Protein AF-A0A1H5ML49-F1 (afdb_monomer_lite)

Secondary structure (DSSP, 8-state):
-------HHHHHHHHHHHHHHHHHHHHHHHHHHHHHHHTS--HHHHHHHHHHHHHHHHHHHHHHHHHHH-GGGGG-S-----

Structure (mmCIF, N/CA/C/O backbone):
data_AF-A0A1H5ML49-F1
#
_entry.id   AF-A0A1H5ML49-F1
#
loop_
_atom_site.group_PDB
_atom_site.id
_atom_site.type_symbol
_atom_site.label_atom_id
_atom_site.label_alt_id
_atom_site.label_comp_id
_atom_site.label_asym_id
_atom_site.label_entity_id
_atom_site.label_seq_id
_atom_site.pdbx_PDB_ins_code
_atom_site.Cartn_x
_atom_site.Cartn_y
_atom_site.Cartn_z
_atom_site.occupancy
_atom_site.B_iso_or_equiv
_atom_site.auth_seq_id
_atom_site.auth_comp_id
_atom_site.auth_asym_id
_atom_site.auth_atom_id
_atom_site.pdbx_PDB_model_num
ATOM 1 N N . MET A 1 1 ? 27.198 0.427 -31.831 1.00 36.12 1 MET A N 1
ATOM 2 C CA . MET A 1 1 ? 26.789 0.390 -30.414 1.00 36.12 1 MET A CA 1
ATOM 3 C C . MET A 1 1 ? 25.376 0.926 -30.358 1.00 36.12 1 MET A C 1
ATOM 5 O O . MET A 1 1 ? 25.194 2.120 -30.544 1.00 36.12 1 MET A O 1
ATOM 9 N N . THR A 1 2 ? 24.380 0.055 -30.247 1.00 41.41 2 THR A N 1
ATOM 10 C CA . THR A 1 2 ? 23.006 0.482 -29.974 1.00 41.41 2 THR A CA 1
ATOM 11 C C . THR A 1 2 ? 22.980 1.011 -28.542 1.00 41.41 2 THR A C 1
ATOM 13 O O . THR A 1 2 ? 23.435 0.291 -27.650 1.00 41.41 2 THR A O 1
ATOM 16 N N . PRO A 1 3 ? 22.548 2.261 -28.302 1.00 49.19 3 PRO A N 1
ATOM 17 C CA . PRO A 1 3 ? 22.313 2.710 -26.942 1.00 49.19 3 PRO A CA 1
ATOM 18 C C . PRO A 1 3 ? 21.291 1.747 -26.350 1.00 49.19 3 PRO A C 1
ATOM 20 O O . PRO A 1 3 ? 20.294 1.434 -26.997 1.00 49.19 3 PRO A O 1
ATOM 23 N N . THR A 1 4 ? 21.599 1.199 -25.179 1.00 53.75 4 THR A N 1
ATOM 24 C CA . THR A 1 4 ? 20.652 0.420 -24.393 1.00 53.75 4 THR A CA 1
ATOM 25 C C . THR A 1 4 ? 19.417 1.289 -24.222 1.00 53.75 4 THR A C 1
ATOM 27 O O . THR A 1 4 ? 19.447 2.256 -23.463 1.00 53.75 4 THR A O 1
ATOM 30 N N . ASP A 1 5 ? 18.390 0.982 -25.006 1.00 48.84 5 ASP A N 1
ATOM 31 C CA . ASP A 1 5 ? 17.054 1.542 -24.926 1.00 48.84 5 ASP A CA 1
ATOM 32 C C . ASP A 1 5 ? 16.570 1.240 -23.506 1.00 48.84 5 ASP A C 1
ATOM 34 O O . ASP A 1 5 ? 16.176 0.124 -23.169 1.00 48.84 5 ASP A O 1
ATOM 38 N N . HIS A 1 6 ? 16.806 2.182 -22.594 1.00 55.19 6 HIS A N 1
ATOM 39 C CA . HIS A 1 6 ? 16.154 2.184 -21.300 1.00 55.19 6 HIS A CA 1
ATOM 40 C C . HIS A 1 6 ? 14.699 2.438 -21.628 1.00 55.19 6 HIS A C 1
ATOM 42 O O . HIS A 1 6 ? 14.313 3.586 -21.835 1.00 55.19 6 HIS A O 1
ATOM 48 N N . ASP A 1 7 ? 13.946 1.349 -21.748 1.00 62.22 7 ASP A N 1
ATOM 49 C CA . ASP A 1 7 ? 12.527 1.403 -22.020 1.00 62.22 7 ASP A CA 1
ATOM 50 C C . ASP A 1 7 ? 11.900 2.379 -20.997 1.00 62.22 7 ASP A C 1
ATOM 52 O O . ASP A 1 7 ? 11.992 2.153 -19.778 1.00 62.22 7 ASP A O 1
ATOM 56 N N . PRO A 1 8 ? 11.375 3.537 -21.443 1.00 64.06 8 PRO A N 1
ATOM 57 C CA . PRO A 1 8 ? 10.866 4.564 -20.538 1.00 64.06 8 PRO A CA 1
ATOM 58 C C . PRO A 1 8 ? 9.702 4.034 -19.690 1.00 64.06 8 PRO A C 1
ATOM 60 O O . PRO A 1 8 ? 9.488 4.511 -18.573 1.00 64.06 8 PRO A O 1
ATOM 63 N N . ASP A 1 9 ? 9.014 2.996 -20.172 1.00 77.50 9 ASP A N 1
ATOM 64 C CA . ASP A 1 9 ? 7.951 2.283 -19.474 1.00 77.50 9 ASP A CA 1
ATOM 65 C C . ASP A 1 9 ? 8.515 1.532 -18.254 1.00 77.50 9 ASP A C 1
ATOM 67 O O . ASP A 1 9 ? 7.933 1.584 -17.170 1.00 77.50 9 ASP A O 1
ATOM 71 N N . THR A 1 10 ? 9.711 0.935 -18.362 1.00 78.12 10 THR A N 1
ATOM 72 C CA . THR A 1 10 ? 10.408 0.308 -17.224 1.00 78.12 10 THR A CA 1
ATOM 73 C C . THR A 1 10 ? 10.842 1.338 -16.183 1.00 78.12 10 THR A C 1
ATOM 75 O O . THR A 1 10 ? 10.704 1.091 -14.981 1.00 78.12 10 THR A O 1
ATOM 78 N N . ALA A 1 11 ? 11.380 2.491 -16.593 1.00 81.25 11 ALA A N 1
ATOM 79 C CA . ALA A 1 11 ? 11.790 3.540 -15.654 1.00 81.25 11 ALA A CA 1
ATOM 80 C C . ALA A 1 11 ? 10.585 4.101 -14.878 1.00 81.25 11 ALA A C 1
ATOM 82 O O . ALA A 1 11 ? 10.637 4.246 -13.653 1.00 81.25 11 ALA A O 1
ATOM 83 N N . GLN A 1 12 ? 9.469 4.323 -15.572 1.00 85.00 12 GLN A N 1
ATOM 84 C CA . GLN A 1 12 ? 8.211 4.736 -14.960 1.00 85.00 12 GLN A CA 1
ATOM 85 C C . GLN A 1 12 ? 7.633 3.646 -14.046 1.00 85.00 12 GLN A C 1
ATOM 87 O O . GLN A 1 12 ? 7.185 3.940 -12.937 1.00 85.00 12 GLN A O 1
ATOM 92 N N . ALA A 1 13 ? 7.702 2.376 -14.453 1.00 85.44 13 ALA A N 1
ATOM 93 C CA . ALA A 1 13 ? 7.261 1.252 -13.634 1.00 85.44 13 ALA A CA 1
ATOM 94 C C . ALA A 1 13 ? 8.114 1.083 -12.362 1.00 85.44 13 ALA A C 1
ATOM 96 O O . ALA A 1 13 ? 7.587 0.695 -11.319 1.00 85.44 13 ALA A O 1
ATOM 97 N N . ARG A 1 14 ? 9.412 1.424 -12.402 1.00 85.38 14 ARG A N 1
ATOM 98 C CA . ARG A 1 14 ? 10.273 1.487 -11.205 1.00 85.38 14 ARG A CA 1
ATOM 99 C C . ARG A 1 14 ? 9.788 2.558 -10.235 1.00 85.38 14 ARG A C 1
ATOM 101 O O . ARG A 1 14 ? 9.500 2.211 -9.097 1.00 85.38 14 ARG A O 1
ATOM 108 N N . MET A 1 15 ? 9.611 3.791 -10.709 1.00 88.69 15 MET A N 1
ATOM 109 C CA . MET A 1 15 ? 9.106 4.895 -9.887 1.00 88.69 15 MET A CA 1
ATOM 110 C C . MET A 1 15 ? 7.737 4.567 -9.279 1.00 88.69 15 MET A C 1
ATOM 112 O O . MET A 1 15 ? 7.512 4.782 -8.092 1.00 88.69 15 MET A O 1
ATOM 116 N N . PHE A 1 16 ? 6.829 3.986 -10.068 1.00 89.12 16 PHE A N 1
ATOM 117 C CA . PHE A 1 16 ? 5.510 3.592 -9.580 1.00 89.12 16 PHE A CA 1
ATOM 118 C C . PHE A 1 16 ? 5.582 2.473 -8.528 1.00 89.12 16 PHE A C 1
ATOM 120 O O . PHE A 1 16 ? 4.823 2.482 -7.562 1.00 89.12 16 PHE A O 1
ATOM 127 N N . ARG A 1 17 ? 6.525 1.531 -8.667 1.00 88.81 17 ARG A N 1
ATOM 128 C CA . ARG A 1 17 ? 6.801 0.499 -7.657 1.00 88.81 17 ARG A CA 1
ATOM 129 C C . ARG A 1 17 ? 7.305 1.105 -6.348 1.00 88.81 17 ARG A C 1
ATOM 131 O O . ARG A 1 17 ? 6.875 0.641 -5.295 1.00 88.81 17 ARG A O 1
ATOM 138 N N . ASP A 1 18 ? 8.185 2.100 -6.407 1.00 90.38 18 ASP A N 1
ATOM 139 C CA . ASP A 1 18 ? 8.700 2.779 -5.211 1.00 90.38 18 ASP A CA 1
ATOM 140 C C . ASP A 1 18 ? 7.580 3.547 -4.491 1.00 90.38 18 ASP A C 1
ATOM 142 O O . ASP A 1 18 ? 7.365 3.330 -3.299 1.00 90.38 18 ASP A O 1
ATOM 146 N N . LEU A 1 19 ? 6.759 4.303 -5.231 1.00 91.81 19 LEU A N 1
ATOM 147 C CA . LEU A 1 19 ? 5.582 4.991 -4.682 1.00 91.81 19 LEU A CA 1
ATOM 148 C C . LEU A 1 19 ? 4.583 4.023 -4.027 1.00 91.81 19 LEU A C 1
ATOM 150 O O . LEU A 1 19 ? 4.086 4.283 -2.933 1.00 91.81 19 LEU A O 1
ATOM 154 N N . LEU A 1 20 ? 4.300 2.881 -4.666 1.00 90.81 20 LEU A N 1
ATOM 155 C CA . LEU A 1 20 ? 3.434 1.850 -4.083 1.00 90.81 20 LEU A CA 1
ATOM 156 C C . LEU A 1 20 ? 4.029 1.254 -2.800 1.00 90.81 20 LEU A C 1
ATOM 158 O O . LEU A 1 20 ? 3.281 0.923 -1.883 1.00 90.81 20 LEU A O 1
ATOM 162 N N . HIS A 1 21 ? 5.354 1.116 -2.714 1.00 90.50 21 HIS A N 1
ATOM 163 C CA . HIS A 1 21 ? 6.022 0.626 -1.508 1.00 90.50 21 HIS A CA 1
ATOM 164 C C . HIS A 1 21 ? 5.889 1.624 -0.352 1.00 90.50 21 HIS A C 1
ATOM 166 O O . HIS A 1 21 ? 5.571 1.232 0.776 1.00 90.50 21 HIS A O 1
ATOM 172 N N . GLU A 1 22 ? 6.101 2.912 -0.629 1.00 93.25 22 GLU A N 1
ATOM 173 C CA . GLU A 1 22 ? 5.905 3.983 0.349 1.00 93.25 22 GLU A CA 1
ATOM 174 C C . GLU A 1 22 ? 4.455 4.014 0.847 1.00 93.25 22 GLU A C 1
ATOM 176 O O . GLU A 1 22 ? 4.222 4.036 2.056 1.00 93.25 22 GLU A O 1
ATOM 181 N N . GLU A 1 23 ? 3.480 3.907 -0.059 1.00 93.00 23 GLU A N 1
ATOM 182 C CA . GLU A 1 23 ? 2.057 3.889 0.297 1.00 93.00 23 GLU A CA 1
ATOM 183 C C . GLU A 1 23 ? 1.684 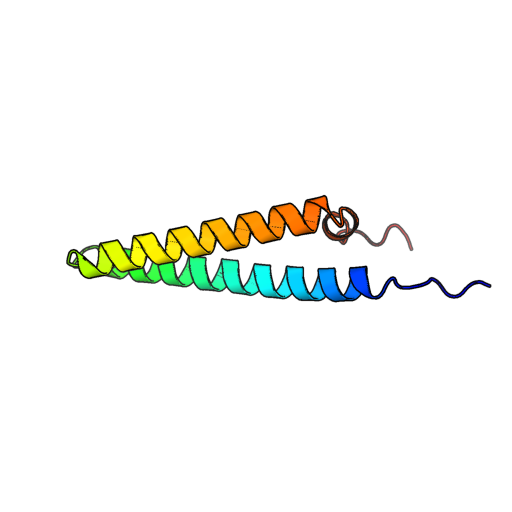2.655 1.136 1.00 93.00 23 GLU A C 1
ATOM 185 O O . GLU A 1 23 ? 1.011 2.777 2.157 1.00 93.00 23 GLU A O 1
ATOM 190 N N . ILE A 1 24 ? 2.174 1.460 0.783 1.00 92.50 24 ILE A N 1
ATOM 191 C CA . ILE A 1 24 ? 1.984 0.238 1.589 1.00 92.50 24 ILE A CA 1
ATOM 192 C C . ILE A 1 24 ? 2.539 0.431 3.005 1.00 92.50 24 ILE A C 1
ATOM 194 O O . ILE A 1 24 ? 1.891 0.058 3.987 1.00 92.50 24 ILE A O 1
ATOM 198 N N . THR A 1 25 ? 3.720 1.037 3.122 1.00 93.50 25 THR A N 1
ATOM 199 C CA . THR A 1 25 ? 4.367 1.310 4.412 1.00 93.50 25 THR A CA 1
ATOM 200 C C . THR A 1 25 ? 3.548 2.304 5.235 1.00 93.50 25 THR A C 1
ATOM 202 O O . THR A 1 25 ? 3.263 2.058 6.410 1.00 93.50 25 THR A O 1
ATOM 205 N N . ALA A 1 26 ? 3.096 3.393 4.610 1.00 93.12 26 ALA A N 1
ATOM 206 C CA . ALA A 1 26 ? 2.272 4.411 5.249 1.00 93.12 26 ALA A CA 1
ATOM 207 C C . ALA A 1 26 ? 0.916 3.849 5.707 1.00 93.12 26 ALA A C 1
ATOM 209 O O . ALA A 1 26 ? 0.501 4.077 6.847 1.00 93.12 26 ALA A O 1
ATOM 210 N N . LEU A 1 27 ? 0.238 3.072 4.858 1.00 91.75 27 LEU A N 1
ATOM 211 C CA . LEU A 1 27 ? -1.025 2.410 5.187 1.00 91.75 27 LEU A CA 1
ATOM 212 C C . LEU A 1 27 ? -0.854 1.396 6.319 1.00 91.75 27 LEU A C 1
ATOM 214 O O . LEU A 1 27 ? -1.682 1.359 7.228 1.00 91.75 27 LEU A O 1
ATOM 218 N N . THR A 1 28 ? 0.230 0.619 6.311 1.00 91.31 28 THR A N 1
ATOM 219 C CA . THR A 1 28 ? 0.540 -0.332 7.388 1.00 91.31 28 THR A CA 1
ATOM 220 C C . THR A 1 28 ? 0.716 0.396 8.720 1.00 91.31 28 THR A C 1
ATOM 222 O O . THR A 1 28 ? 0.024 0.073 9.684 1.00 91.31 28 THR A O 1
ATOM 225 N N . SER A 1 29 ? 1.531 1.455 8.749 1.00 91.62 29 SER A N 1
ATOM 226 C CA . SER A 1 29 ? 1.748 2.280 9.945 1.00 91.62 29 SER A CA 1
ATOM 227 C C . SER A 1 29 ? 0.452 2.925 10.460 1.00 91.62 29 SER A C 1
ATOM 229 O O . SER A 1 29 ? 0.172 2.925 11.664 1.00 91.62 29 SER A O 1
ATOM 231 N N . ARG A 1 30 ? -0.405 3.416 9.553 1.00 88.75 30 ARG A N 1
ATOM 232 C CA . ARG A 1 30 ? -1.733 3.952 9.897 1.00 88.75 30 ARG A CA 1
ATOM 233 C C . ARG A 1 30 ? -2.651 2.887 10.491 1.00 88.75 30 ARG A C 1
ATOM 235 O O . ARG A 1 30 ? -3.359 3.179 11.450 1.00 88.75 30 ARG A O 1
ATOM 242 N N . ILE A 1 31 ? -2.634 1.659 9.970 1.00 88.00 31 ILE A N 1
ATOM 243 C CA . ILE A 1 31 ? -3.423 0.542 10.514 1.00 88.00 31 ILE A CA 1
ATOM 244 C C . ILE A 1 31 ? -2.930 0.155 11.908 1.00 88.00 31 ILE A C 1
ATOM 246 O O . ILE A 1 31 ? -3.754 -0.117 12.779 1.00 88.00 31 ILE A O 1
ATOM 250 N N . GLU A 1 32 ? -1.618 0.116 12.134 1.00 87.12 32 GLU A N 1
ATOM 251 C CA . GLU A 1 32 ? -1.044 -0.180 13.451 1.00 87.12 32 GLU A CA 1
ATOM 252 C C . GLU A 1 32 ? -1.391 0.905 14.473 1.00 87.12 32 GLU A C 1
ATOM 254 O O . GLU A 1 32 ? -1.834 0.594 15.579 1.00 87.12 32 GLU A O 1
ATOM 259 N N . THR A 1 33 ? -1.299 2.174 14.070 1.00 85.19 33 THR A N 1
ATOM 260 C CA . THR A 1 33 ? -1.697 3.319 14.901 1.00 85.19 33 THR A CA 1
ATOM 261 C C . THR A 1 33 ? -3.187 3.271 15.237 1.00 85.19 33 THR A C 1
ATOM 263 O O . THR A 1 33 ? -3.561 3.430 16.398 1.00 85.19 33 THR A O 1
ATOM 266 N N . ALA A 1 34 ? -4.034 2.998 14.238 1.00 80.38 34 ALA A N 1
ATOM 267 C CA . ALA A 1 34 ? -5.471 2.847 14.432 1.00 80.38 34 ALA A CA 1
ATOM 268 C C . ALA A 1 34 ? -5.768 1.695 15.400 1.00 80.38 34 ALA A C 1
ATOM 270 O O . ALA A 1 34 ? -6.458 1.917 16.384 1.00 80.38 34 ALA A O 1
ATOM 271 N N . ARG A 1 35 ? -5.152 0.513 15.220 1.00 74.00 35 ARG A N 1
ATOM 272 C CA . ARG A 1 35 ? -5.294 -0.630 16.148 1.00 74.00 35 ARG A CA 1
ATOM 273 C C . ARG A 1 35 ? -4.910 -0.285 17.586 1.00 74.00 35 ARG A C 1
ATOM 275 O O . ARG A 1 35 ? -5.564 -0.772 18.503 1.00 74.00 35 ARG A O 1
ATOM 282 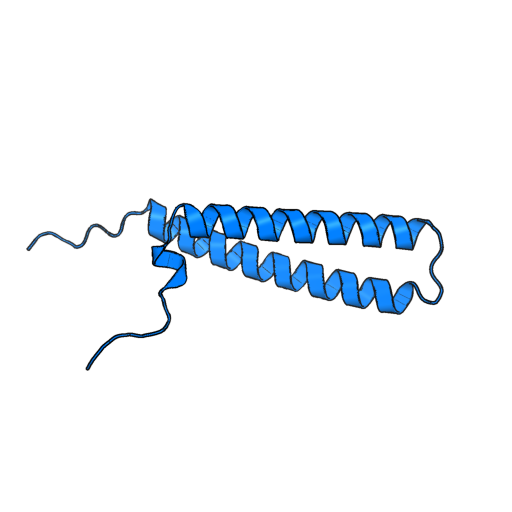N N . GLY A 1 36 ? -3.877 0.536 17.782 1.00 71.06 36 GLY A N 1
ATOM 283 C CA . GLY A 1 36 ? -3.483 1.030 19.103 1.00 71.06 36 GLY A CA 1
ATOM 284 C C . GLY A 1 36 ? -4.529 1.947 19.753 1.00 71.06 36 GLY A C 1
ATOM 285 O O . GLY A 1 36 ? -4.603 2.010 20.976 1.00 71.06 36 GLY A O 1
ATOM 286 N N . HIS A 1 37 ? -5.362 2.620 18.953 1.00 63.38 37 HIS A N 1
ATOM 287 C CA . HIS A 1 37 ? -6.491 3.444 19.403 1.00 63.38 37 HIS A CA 1
ATOM 288 C C . HIS A 1 37 ? -7.809 2.653 19.533 1.00 63.38 37 HIS A C 1
ATOM 290 O O . HIS A 1 37 ? -8.650 2.993 20.371 1.00 63.38 37 HIS A O 1
ATOM 296 N N . THR A 1 38 ? -7.986 1.571 18.762 1.00 57.62 38 THR A N 1
ATOM 297 C CA . THR A 1 38 ? -9.223 0.769 18.730 1.00 57.62 38 THR A CA 1
ATOM 298 C C . THR A 1 38 ? -9.497 0.007 20.029 1.00 57.62 38 THR A C 1
ATOM 300 O O . THR A 1 38 ? -10.643 -0.369 20.261 1.00 57.62 38 THR A O 1
ATOM 303 N N . ASP A 1 39 ? -8.509 -0.174 20.915 1.00 57.06 39 ASP A N 1
ATOM 304 C CA . ASP A 1 39 ? -8.731 -0.739 22.262 1.00 57.06 39 ASP A CA 1
ATOM 305 C C . ASP A 1 39 ? -9.752 0.089 23.081 1.00 57.06 39 ASP A C 1
ATOM 307 O O . ASP A 1 39 ? -10.423 -0.432 23.969 1.00 57.06 39 ASP A O 1
ATOM 311 N N . ARG A 1 40 ? -9.972 1.364 22.707 1.00 60.91 40 ARG A N 1
ATOM 312 C CA . ARG A 1 40 ? -11.057 2.230 23.216 1.00 60.91 40 ARG A CA 1
ATOM 313 C C . ARG A 1 40 ? -12.055 2.708 22.145 1.00 60.91 40 ARG A C 1
ATOM 315 O O . ARG A 1 40 ? -12.953 3.483 22.467 1.00 60.91 40 ARG A O 1
ATOM 322 N N . GLY A 1 41 ? -11.893 2.303 20.885 1.00 59.84 41 GLY A N 1
ATOM 323 C CA . GLY A 1 41 ? -12.553 2.911 19.722 1.00 59.84 41 GLY A CA 1
ATOM 324 C C . GLY A 1 41 ? -13.957 2.371 19.422 1.00 59.84 41 GLY A C 1
ATOM 325 O O . GLY A 1 41 ? -14.197 1.163 19.422 1.00 59.84 41 GLY A O 1
ATOM 326 N N . GLY A 1 42 ? -14.889 3.283 19.132 1.00 70.56 42 GLY A N 1
ATOM 327 C CA . GLY A 1 42 ? -16.257 2.981 18.700 1.00 70.56 42 GLY A CA 1
ATOM 328 C C . GLY A 1 42 ? -16.358 2.419 17.266 1.00 70.56 42 GLY A C 1
ATOM 329 O O . GLY A 1 42 ? -15.347 2.152 16.615 1.00 70.56 42 GLY A O 1
ATOM 330 N N . PRO A 1 43 ? -17.581 2.230 16.733 1.00 75.81 43 PRO A N 1
ATOM 331 C CA . PRO A 1 43 ? -17.814 1.651 15.401 1.00 75.81 43 PRO A CA 1
ATOM 332 C C . PRO A 1 43 ? -17.144 2.425 14.251 1.00 75.81 43 PRO A C 1
ATOM 334 O O . PRO A 1 43 ? -16.765 1.815 13.253 1.00 75.81 43 PRO A O 1
ATOM 337 N N . GLU A 1 44 ? -16.932 3.732 14.407 1.00 77.38 44 GLU A N 1
ATOM 338 C CA . GLU A 1 44 ? -16.247 4.591 13.429 1.00 77.38 44 GLU A CA 1
ATOM 339 C C . GLU A 1 44 ? -14.765 4.215 13.252 1.00 77.38 44 GLU A C 1
ATOM 341 O O . GLU A 1 44 ? -14.257 4.190 12.131 1.00 77.38 44 GLU A O 1
ATOM 346 N N . ASP A 1 45 ? -14.086 3.819 14.334 1.00 77.38 45 ASP A N 1
ATOM 347 C CA . ASP A 1 45 ? -12.682 3.385 14.296 1.00 77.38 45 ASP A CA 1
ATOM 348 C C . ASP A 1 45 ? -12.539 2.024 13.590 1.00 77.38 45 ASP A C 1
ATOM 350 O O . ASP A 1 45 ? -11.597 1.776 12.832 1.00 77.38 45 ASP A O 1
ATOM 354 N N . ARG A 1 46 ? -13.549 1.154 13.745 1.00 78.69 46 ARG A N 1
ATOM 355 C CA . ARG A 1 46 ? -13.634 -0.115 13.004 1.00 78.69 46 ARG A CA 1
ATOM 356 C C . ARG A 1 46 ? -13.860 0.105 11.512 1.00 78.69 46 ARG A C 1
ATOM 358 O O . ARG A 1 46 ? -13.233 -0.592 10.713 1.00 78.69 46 ARG A O 1
ATOM 365 N N . GLU A 1 47 ? -14.719 1.051 11.131 1.00 85.19 47 GLU A N 1
ATOM 366 C CA . GLU A 1 47 ? -14.943 1.397 9.721 1.00 85.19 47 GLU A CA 1
ATOM 367 C C . GLU A 1 47 ? -13.666 1.964 9.086 1.00 85.19 47 GLU A C 1
ATOM 369 O O . GLU A 1 47 ? -13.260 1.517 8.009 1.00 85.19 47 GLU A O 1
ATOM 374 N N . LEU A 1 48 ? -12.981 2.879 9.778 1.00 85.38 48 LEU A N 1
ATOM 375 C CA . LEU A 1 48 ? -11.697 3.419 9.333 1.00 85.38 48 LEU A CA 1
ATOM 376 C C . LEU A 1 48 ? -10.650 2.308 9.171 1.00 85.38 48 LEU A C 1
ATOM 378 O O . LEU A 1 48 ? -10.004 2.201 8.127 1.00 85.38 48 LEU A O 1
ATOM 382 N N . GLY A 1 49 ? -10.530 1.422 10.160 1.00 86.56 49 GLY A N 1
ATOM 383 C CA . GLY A 1 49 ? -9.622 0.282 10.097 1.00 86.56 49 GLY A CA 1
ATOM 384 C C . GLY A 1 49 ? -9.954 -0.708 8.974 1.00 86.56 49 GLY A C 1
ATOM 385 O O . GLY A 1 49 ? -9.044 -1.347 8.442 1.00 86.56 49 GLY A O 1
ATOM 386 N N . ALA A 1 50 ? -11.226 -0.876 8.606 1.00 87.94 50 ALA A N 1
ATOM 387 C CA . ALA A 1 50 ? -11.626 -1.704 7.468 1.00 87.94 50 ALA A CA 1
ATOM 388 C C . ALA A 1 50 ? -11.264 -1.034 6.134 1.00 87.94 50 ALA A C 1
ATOM 390 O O . ALA A 1 50 ? -10.692 -1.690 5.261 1.00 87.94 50 ALA A O 1
ATOM 391 N N . ARG A 1 51 ? -11.508 0.279 6.005 1.00 89.94 51 ARG A N 1
ATOM 392 C CA . ARG A 1 51 ? -11.125 1.064 4.820 1.00 89.94 51 ARG A CA 1
ATOM 393 C C . ARG A 1 51 ? -9.620 1.026 4.568 1.00 89.94 51 ARG A C 1
ATOM 395 O O . ARG A 1 51 ? -9.208 0.698 3.460 1.00 89.94 51 ARG A O 1
ATOM 402 N N . LEU A 1 52 ? -8.807 1.278 5.595 1.00 90.75 52 LEU A N 1
ATOM 403 C CA . LEU A 1 52 ? -7.344 1.265 5.474 1.00 90.75 52 LEU A CA 1
ATOM 404 C C . LEU A 1 52 ? -6.814 -0.113 5.054 1.00 90.75 52 LEU A C 1
ATOM 406 O O . LEU A 1 52 ? -5.948 -0.209 4.189 1.00 90.75 52 LEU A O 1
ATOM 410 N N . ARG A 1 53 ? -7.366 -1.199 5.616 1.00 90.38 53 ARG A N 1
ATOM 411 C CA . ARG A 1 53 ? -7.021 -2.570 5.198 1.00 90.38 53 ARG A CA 1
ATOM 412 C C . ARG A 1 53 ? -7.420 -2.848 3.746 1.00 90.38 53 ARG A C 1
ATOM 414 O O . ARG A 1 53 ? -6.681 -3.534 3.047 1.00 90.38 53 ARG A O 1
ATOM 421 N N . GLY A 1 54 ? -8.558 -2.317 3.293 1.00 93.69 54 GLY A N 1
ATOM 422 C CA . GLY A 1 54 ? -8.986 -2.396 1.895 1.00 93.69 54 GLY A CA 1
ATOM 423 C C . GLY A 1 54 ? -8.013 -1.692 0.948 1.00 93.69 54 GLY A C 1
ATOM 424 O O . GLY A 1 54 ? -7.578 -2.291 -0.032 1.00 93.69 54 GLY A O 1
ATOM 425 N N . GLN A 1 55 ? -7.600 -0.468 1.287 1.00 93.19 55 GLN A N 1
ATOM 426 C CA . GLN A 1 55 ? -6.596 0.284 0.522 1.00 93.19 55 GLN A CA 1
ATOM 427 C C . GLN A 1 55 ? -5.243 -0.435 0.487 1.00 93.19 55 GLN A C 1
ATOM 429 O O . GLN A 1 55 ? -4.615 -0.519 -0.565 1.00 93.19 55 GLN A O 1
ATOM 434 N N . LEU A 1 56 ? -4.816 -1.022 1.610 1.00 92.81 56 LEU A N 1
ATOM 435 C CA . LEU A 1 56 ? -3.582 -1.807 1.670 1.00 92.81 56 LEU A CA 1
ATOM 436 C C . LEU A 1 56 ? -3.646 -3.031 0.742 1.00 92.81 56 LEU A C 1
ATOM 438 O O . LEU A 1 56 ? -2.690 -3.321 0.022 1.00 92.81 56 LEU A O 1
ATOM 442 N N . ALA A 1 57 ? -4.779 -3.739 0.727 1.00 93.12 57 ALA A N 1
ATOM 443 C CA . ALA A 1 57 ? -4.983 -4.873 -0.169 1.00 93.12 57 ALA A CA 1
ATOM 444 C C . ALA A 1 57 ? -4.946 -4.448 -1.647 1.00 93.12 57 ALA A C 1
ATOM 446 O O . ALA A 1 57 ? -4.333 -5.136 -2.464 1.00 93.12 57 ALA A O 1
ATOM 447 N N . GLU A 1 58 ? -5.549 -3.309 -1.989 1.00 94.12 58 GLU A N 1
ATOM 448 C CA . GLU A 1 58 ? -5.506 -2.750 -3.343 1.00 94.12 58 GLU A CA 1
ATOM 449 C C . GLU A 1 58 ? -4.078 -2.373 -3.761 1.00 94.12 58 GLU A C 1
ATOM 451 O O . GLU A 1 58 ? -3.628 -2.772 -4.837 1.00 94.12 58 GLU A O 1
ATOM 456 N N . ALA A 1 59 ? -3.321 -1.702 -2.888 1.00 91.81 59 ALA A N 1
ATOM 457 C CA . ALA A 1 59 ? -1.925 -1.353 -3.147 1.00 91.81 59 ALA A CA 1
ATOM 458 C C . ALA A 1 59 ? -1.060 -2.605 -3.392 1.00 91.81 59 ALA A C 1
ATOM 460 O O . ALA A 1 59 ? -0.291 -2.656 -4.356 1.00 91.81 59 ALA A O 1
ATOM 461 N N . HIS A 1 60 ? -1.249 -3.669 -2.601 1.00 90.94 60 HIS A N 1
ATOM 462 C CA . HIS A 1 60 ? -0.591 -4.956 -2.845 1.00 90.94 60 HIS A CA 1
ATOM 463 C C . HIS A 1 60 ? -1.001 -5.596 -4.177 1.00 90.94 60 HIS A C 1
ATOM 465 O O . HIS A 1 60 ? -0.148 -6.152 -4.873 1.00 90.94 60 HIS A O 1
ATOM 471 N N . GLN A 1 61 ? -2.275 -5.516 -4.571 1.00 93.56 61 GLN A N 1
ATOM 472 C CA . GLN A 1 61 ? -2.728 -6.022 -5.870 1.00 93.56 61 GLN A CA 1
ATOM 473 C C . GLN A 1 61 ? -2.115 -5.245 -7.036 1.00 93.56 61 GLN A C 1
ATOM 475 O O . GLN A 1 61 ? -1.702 -5.855 -8.025 1.00 93.56 61 GLN A O 1
ATOM 480 N N . LEU A 1 62 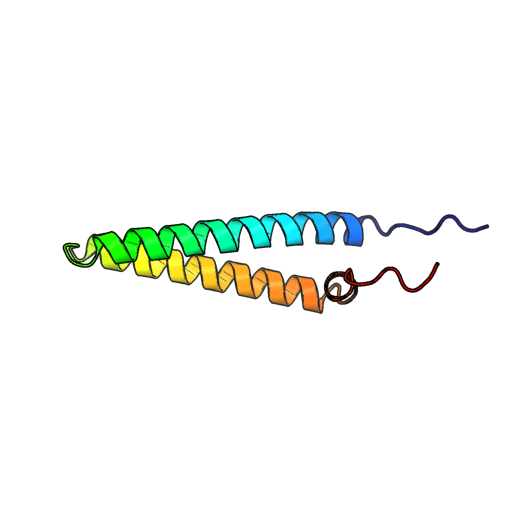? -2.021 -3.918 -6.930 1.00 91.12 62 LEU A N 1
ATOM 481 C CA . LEU A 1 62 ? -1.358 -3.081 -7.929 1.00 91.12 62 LEU A CA 1
ATOM 482 C C . LEU A 1 62 ? 0.122 -3.445 -8.049 1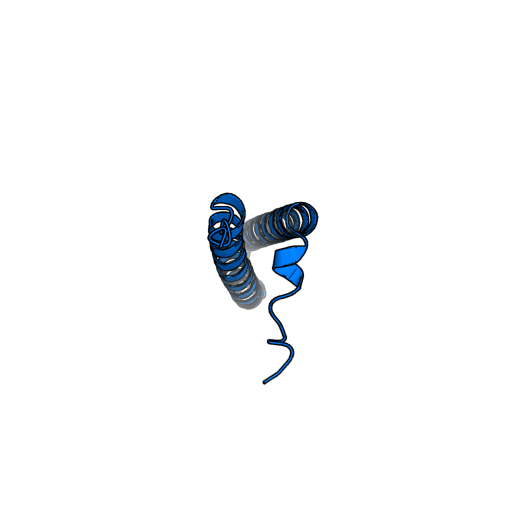.00 91.12 62 LEU A C 1
ATOM 484 O O . LEU A 1 62 ? 0.617 -3.646 -9.156 1.00 91.12 62 LEU A O 1
ATOM 488 N N . MET A 1 63 ? 0.801 -3.639 -6.920 1.00 88.62 63 MET A N 1
ATOM 489 C CA . MET A 1 63 ? 2.200 -4.057 -6.884 1.00 88.62 63 MET A CA 1
ATOM 490 C C . MET A 1 63 ? 2.400 -5.465 -7.484 1.00 88.62 63 MET A C 1
ATOM 492 O O . MET A 1 63 ? 3.351 -5.700 -8.234 1.00 88.62 63 MET A O 1
ATOM 496 N N . ALA A 1 64 ? 1.472 -6.395 -7.240 1.00 89.44 64 ALA A N 1
ATOM 497 C CA . ALA A 1 64 ? 1.475 -7.724 -7.855 1.00 89.44 64 ALA A CA 1
ATOM 498 C C . ALA A 1 64 ? 1.266 -7.658 -9.379 1.00 89.44 64 ALA A C 1
ATOM 500 O O . ALA A 1 64 ? 1.981 -8.317 -10.131 1.00 89.44 64 ALA A O 1
ATOM 501 N N . ARG A 1 65 ? 0.334 -6.825 -9.858 1.00 90.00 65 ARG A N 1
ATOM 502 C CA . ARG A 1 65 ? 0.111 -6.607 -11.299 1.00 90.00 65 ARG A CA 1
ATOM 503 C C . ARG A 1 65 ? 1.322 -5.963 -11.967 1.00 90.00 65 ARG A C 1
ATOM 505 O O . ARG A 1 65 ? 1.722 -6.390 -13.046 1.00 90.00 65 ARG A O 1
ATOM 512 N N . LEU A 1 66 ? 1.927 -4.977 -11.310 1.00 87.31 66 LEU A N 1
ATOM 513 C CA . LEU A 1 66 ? 3.111 -4.281 -11.798 1.00 87.31 66 LEU A CA 1
ATOM 514 C C . LEU A 1 66 ? 4.307 -5.233 -11.914 1.00 87.31 66 LEU A C 1
ATOM 516 O O . LEU A 1 66 ? 4.970 -5.270 -12.942 1.00 87.31 66 LEU A O 1
ATOM 520 N N . THR A 1 67 ? 4.542 -6.066 -10.901 1.00 85.25 67 THR A N 1
ATOM 521 C CA . THR A 1 67 ? 5.625 -7.065 -10.928 1.00 85.25 67 THR A CA 1
ATOM 522 C C . THR A 1 67 ? 5.355 -8.240 -11.868 1.00 85.25 67 THR A C 1
ATOM 524 O O . THR A 1 67 ? 6.306 -8.847 -12.356 1.00 85.25 67 THR A O 1
ATOM 527 N N . ALA A 1 68 ? 4.089 -8.560 -12.155 1.00 87.25 68 ALA A N 1
ATOM 528 C CA . ALA A 1 68 ? 3.722 -9.529 -13.186 1.00 87.25 68 ALA A CA 1
ATOM 529 C C . ALA A 1 68 ? 3.945 -8.976 -14.602 1.00 87.25 68 ALA A C 1
ATOM 531 O O . ALA A 1 68 ? 4.393 -9.712 -15.478 1.00 87.25 68 ALA A O 1
ATOM 532 N N . ARG A 1 69 ? 3.656 -7.685 -14.819 1.00 86.88 69 ARG A N 1
ATOM 533 C CA . ARG A 1 69 ? 3.868 -7.009 -16.105 1.00 86.88 69 ARG A CA 1
ATOM 534 C C . ARG A 1 69 ? 5.345 -6.715 -16.375 1.00 86.88 69 ARG A C 1
ATOM 536 O O . ARG A 1 69 ? 5.780 -6.874 -17.507 1.00 86.88 69 ARG A O 1
ATOM 543 N N . TYR A 1 70 ? 6.103 -6.355 -15.341 1.00 84.56 70 TYR A N 1
ATOM 544 C CA . TYR A 1 70 ? 7.535 -6.061 -15.426 1.00 84.56 70 TYR A CA 1
ATOM 545 C 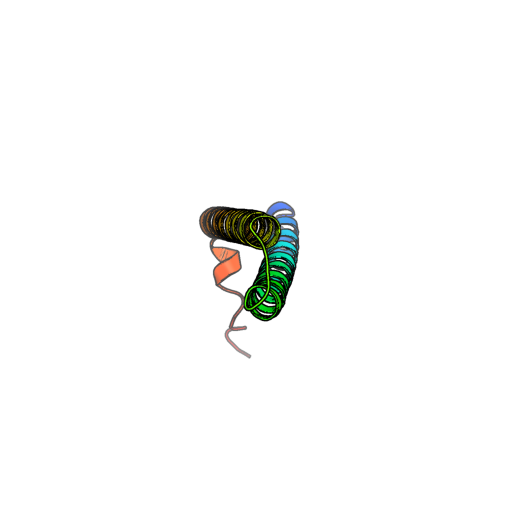C . TYR A 1 70 ? 8.311 -6.955 -14.445 1.00 84.56 70 TYR A C 1
ATOM 547 O O . TYR A 1 70 ? 8.673 -6.527 -13.341 1.00 84.56 70 TYR A O 1
ATOM 555 N N . PRO A 1 71 ? 8.581 -8.221 -14.811 1.00 80.81 71 PRO A N 1
ATOM 556 C CA . PRO A 1 71 ? 9.296 -9.160 -13.945 1.00 80.81 71 PRO A CA 1
ATOM 557 C C . PRO A 1 71 ? 10.728 -8.702 -13.631 1.00 80.81 71 PRO A C 1
ATOM 559 O O . PRO A 1 71 ? 11.261 -9.030 -12.573 1.00 80.81 71 PRO A O 1
ATOM 562 N N . GLU A 1 72 ? 11.324 -7.879 -14.494 1.00 80.56 72 GLU A N 1
ATOM 563 C CA . GLU A 1 72 ? 12.610 -7.204 -14.287 1.00 80.56 72 GLU A CA 1
ATOM 564 C C . GLU A 1 72 ? 12.659 -6.322 -13.028 1.00 80.56 72 GLU A C 1
ATOM 566 O O . GLU A 1 72 ? 13.721 -6.148 -12.427 1.00 80.56 72 GLU A O 1
ATOM 571 N N . LEU A 1 73 ? 11.509 -5.831 -12.552 1.00 76.69 73 LEU A N 1
ATOM 572 C CA . LEU A 1 73 ? 11.429 -5.075 -11.300 1.00 76.69 73 LEU A CA 1
ATOM 573 C C . LEU A 1 73 ? 11.688 -5.952 -10.071 1.00 76.69 73 LEU A C 1
ATOM 575 O O . LEU A 1 73 ? 12.104 -5.433 -9.034 1.00 76.69 73 LEU A O 1
ATOM 579 N N . ARG A 1 74 ? 11.486 -7.273 -10.177 1.00 72.06 74 ARG A N 1
ATOM 580 C CA . ARG A 1 74 ? 11.726 -8.236 -9.089 1.00 72.06 74 ARG A CA 1
ATOM 581 C C . ARG A 1 74 ? 13.224 -8.479 -8.847 1.00 72.06 74 ARG A C 1
ATOM 583 O O . ARG A 1 74 ? 13.578 -9.029 -7.811 1.00 72.06 74 ARG A O 1
ATOM 590 N N . GLY A 1 75 ? 14.087 -8.093 -9.794 1.00 60.22 75 GLY A N 1
ATOM 591 C CA . GLY A 1 75 ? 15.473 -8.563 -9.899 1.00 60.22 75 GLY A CA 1
ATOM 592 C C . GLY A 1 75 ? 16.588 -7.582 -9.520 1.00 60.22 75 GLY A C 1
ATOM 593 O O . GLY A 1 75 ? 17.753 -7.940 -9.654 1.00 60.22 75 GLY A O 1
ATOM 594 N N . THR A 1 76 ? 16.316 -6.368 -9.031 1.00 55.25 76 THR A N 1
ATOM 595 C CA . THR A 1 76 ? 17.388 -5.404 -8.685 1.00 55.25 76 THR A CA 1
ATOM 596 C C . THR A 1 76 ? 18.009 -5.652 -7.306 1.00 55.25 76 THR A C 1
ATOM 598 O O . THR A 1 76 ? 18.214 -4.733 -6.521 1.00 55.25 76 THR A O 1
ATOM 601 N N . SER A 1 77 ? 18.326 -6.907 -7.002 1.00 50.12 77 SER A N 1
ATOM 602 C CA . SER A 1 77 ? 19.256 -7.292 -5.940 1.00 50.12 77 SER A CA 1
ATOM 603 C C . SER A 1 77 ? 20.277 -8.241 -6.547 1.00 50.12 77 SER A C 1
ATOM 605 O O . SER A 1 77 ? 20.112 -9.453 -6.464 1.00 50.12 77 SER A O 1
ATOM 607 N N . ARG A 1 78 ? 21.275 -7.654 -7.222 1.00 47.41 78 ARG A N 1
ATOM 608 C CA . ARG A 1 78 ? 22.668 -8.110 -7.395 1.00 47.41 78 ARG A CA 1
ATOM 609 C C . ARG A 1 78 ? 23.225 -7.483 -8.679 1.00 47.41 78 ARG A C 1
ATOM 611 O O . ARG A 1 78 ? 22.882 -7.954 -9.762 1.00 47.41 78 ARG A O 1
ATOM 618 N N . PRO A 1 79 ? 24.111 -6.472 -8.613 1.00 46.09 79 PRO A N 1
ATOM 619 C CA . PRO A 1 79 ? 25.094 -6.342 -9.675 1.00 46.09 79 PRO A CA 1
ATOM 620 C C . PRO A 1 79 ? 25.919 -7.632 -9.642 1.00 46.09 79 PRO A C 1
ATOM 622 O O . PRO A 1 79 ? 26.665 -7.906 -8.701 1.00 46.09 79 PRO A O 1
ATOM 625 N N . ALA A 1 80 ? 25.670 -8.507 -10.610 1.00 53.28 80 ALA A N 1
ATOM 626 C CA . ALA A 1 80 ? 26.53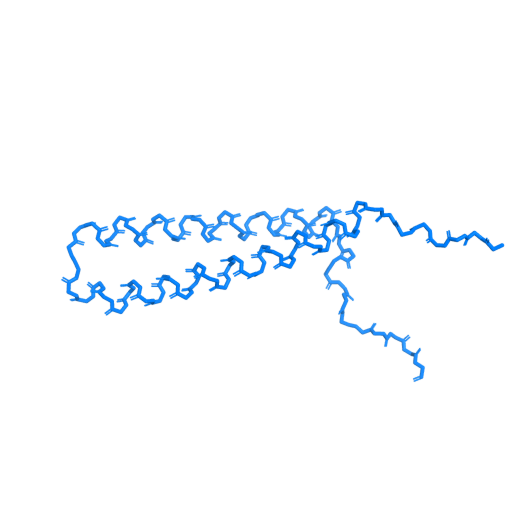8 -9.633 -10.870 1.00 53.28 80 ALA A CA 1
ATOM 627 C C . ALA A 1 80 ? 27.853 -9.067 -11.414 1.00 53.28 80 ALA A C 1
ATOM 629 O O . ALA A 1 80 ? 27.881 -8.559 -12.528 1.00 53.28 80 ALA A O 1
ATOM 630 N N . GLY A 1 81 ? 28.908 -9.159 -10.607 1.00 53.44 81 GLY A N 1
ATOM 631 C CA . GLY A 1 81 ? 30.293 -9.085 -11.058 1.00 53.44 81 GLY A CA 1
ATOM 632 C C . GLY A 1 81 ? 30.833 -7.684 -11.334 1.00 53.44 81 GLY A C 1
ATOM 633 O O . GLY A 1 81 ? 30.606 -7.113 -12.397 1.00 53.44 81 GLY A O 1
ATOM 634 N N . GLN A 1 82 ? 31.687 -7.216 -10.428 1.00 40.38 82 GLN A N 1
ATOM 635 C CA . GLN A 1 82 ? 33.053 -6.877 -10.817 1.00 40.38 82 GLN A CA 1
ATOM 636 C C . GLN A 1 82 ? 34.005 -7.268 -9.689 1.00 40.38 82 GLN A C 1
ATOM 638 O O . GLN A 1 82 ? 33.613 -7.070 -8.517 1.00 40.38 82 GLN A O 1
#

pLDDT: mean 77.96, std 16.02, range [36.12, 94.12]

Radius of gyration: 18.17 Å; chains: 1; bounding box: 51×15×54 Å

Sequence (82 aa):
MTPTDHDPDTAQARMFRDLLHEEITALTSRIETARGHTDRGGPEDRELGARLRGQLAEAHQLMARLTARYPELRGTSRPAGQ

Foldseek 3Di:
DPPPCPPVVVVVLLVLLVVLVVLLVVLVVVLVVLVVVCVPDDPVSVVVNVVSVVVNVVSVVVNVVSCVVPVVSVPPPDPPDD

Organism: Rhodococcus jostii (NCBI:txid132919)